Protein AF-A0A2V9VF04-F1 (afdb_monomer)

Foldseek 3Di:
DDPPPPVVLLVVLVVLLVVLVPDPDLVVSVVSLVSSLVSLVVVLVVCPDPHDVPVVVVSVVSNVVSVVSNCCSVPVDDPPPPDDDDDDPPDDDDDDDDD

pLDDT: mean 72.01, std 16.84, range [36.94, 90.06]

Structure (mmCIF, N/CA/C/O backbone):
data_AF-A0A2V9VF04-F1
#
_entry.id   AF-A0A2V9VF04-F1
#
loop_
_atom_site.group_PDB
_atom_site.id
_atom_site.type_symbol
_atom_site.label_atom_id
_atom_site.label_alt_id
_atom_site.label_comp_id
_atom_site.label_asym_id
_atom_site.label_entity_id
_atom_site.label_seq_id
_atom_site.pdbx_PDB_ins_code
_atom_site.Cartn_x
_atom_site.Cartn_y
_atom_site.Cartn_z
_atom_site.occupancy
_atom_site.B_iso_or_equiv
_atom_site.auth_seq_id
_atom_site.auth_comp_id
_atom_site.auth_asym_id
_atom_site.auth_atom_id
_atom_site.pdbx_PDB_model_num
ATOM 1 N N . MET A 1 1 ? 17.996 -21.661 -18.598 1.00 36.94 1 MET A N 1
ATOM 2 C CA . MET A 1 1 ? 18.070 -20.972 -17.294 1.00 36.94 1 MET A CA 1
ATOM 3 C C . MET A 1 1 ? 16.886 -20.032 -17.219 1.00 36.94 1 MET A C 1
ATOM 5 O O . MET A 1 1 ? 16.652 -19.288 -18.164 1.00 36.94 1 MET A O 1
ATOM 9 N N . GLU A 1 2 ? 16.070 -20.210 -16.189 1.00 40.44 2 GLU A N 1
ATOM 10 C CA . GLU A 1 2 ? 14.692 -19.734 -16.090 1.00 40.44 2 GLU A CA 1
ATOM 11 C C . GLU A 1 2 ? 14.608 -18.220 -15.870 1.00 40.44 2 GLU A C 1
ATOM 13 O O . GLU A 1 2 ? 15.057 -17.704 -14.854 1.00 40.44 2 GLU A O 1
ATOM 18 N N . ASN A 1 3 ? 13.974 -17.509 -16.803 1.00 40.16 3 ASN A N 1
ATOM 19 C CA . ASN A 1 3 ? 13.618 -16.094 -16.660 1.00 40.16 3 ASN A CA 1
ATOM 20 C C . ASN A 1 3 ? 12.103 -15.956 -16.397 1.00 40.16 3 ASN A C 1
ATOM 22 O O . ASN A 1 3 ? 11.402 -15.190 -17.045 1.00 40.16 3 ASN A O 1
ATOM 26 N N . LEU A 1 4 ? 11.581 -16.779 -15.476 1.00 44.38 4 LEU A N 1
ATOM 27 C CA . LEU A 1 4 ? 10.169 -16.802 -15.048 1.00 44.38 4 LEU A CA 1
ATOM 28 C C . LEU A 1 4 ? 9.948 -16.097 -13.693 1.00 44.38 4 LEU A C 1
ATOM 30 O O . LEU A 1 4 ? 8.846 -16.117 -13.148 1.00 44.38 4 LEU A O 1
ATOM 34 N N . ALA A 1 5 ? 10.995 -15.505 -13.111 1.00 46.34 5 ALA A N 1
ATOM 35 C CA . ALA A 1 5 ? 10.922 -14.827 -11.815 1.00 46.34 5 ALA A CA 1
ATOM 36 C C . ALA A 1 5 ? 10.435 -13.368 -11.917 1.00 46.34 5 ALA A C 1
ATOM 38 O O . ALA A 1 5 ? 9.876 -12.845 -10.957 1.00 46.34 5 ALA A O 1
ATOM 39 N N . SER A 1 6 ? 10.584 -12.725 -13.080 1.00 47.44 6 SER A N 1
ATOM 40 C CA . SER A 1 6 ? 10.300 -11.290 -13.253 1.00 47.44 6 SER A CA 1
ATOM 41 C C . SER A 1 6 ? 8.808 -10.923 -13.230 1.00 47.44 6 SER A C 1
ATOM 43 O O . SER A 1 6 ? 8.474 -9.762 -12.985 1.00 47.44 6 SER A O 1
ATOM 45 N N . ASP A 1 7 ? 7.918 -11.901 -13.432 1.00 49.28 7 ASP A N 1
ATOM 46 C CA . ASP A 1 7 ? 6.460 -11.694 -13.482 1.00 49.28 7 ASP A CA 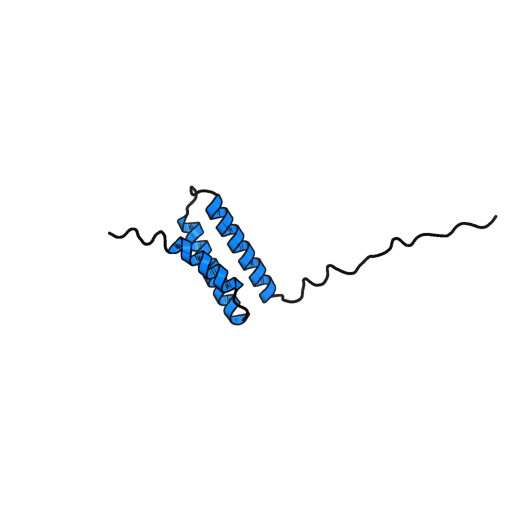1
ATOM 47 C C . ASP A 1 7 ? 5.767 -11.951 -12.126 1.00 49.28 7 ASP A C 1
ATOM 49 O O . ASP A 1 7 ? 4.733 -11.370 -11.800 1.00 49.28 7 ASP A O 1
ATOM 53 N N . ARG A 1 8 ? 6.383 -12.761 -11.251 1.00 50.47 8 ARG A N 1
ATOM 54 C CA . ARG A 1 8 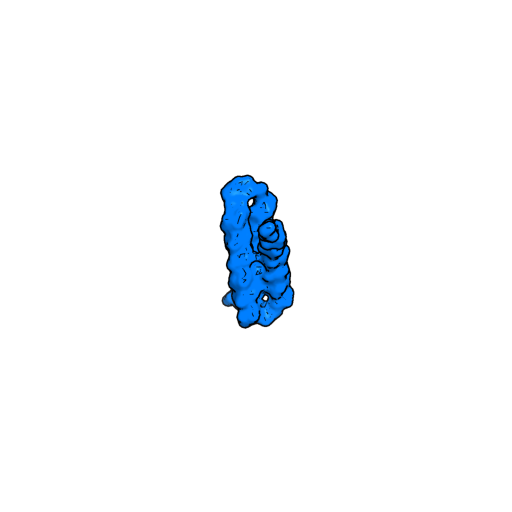? 5.841 -13.018 -9.903 1.00 50.47 8 ARG A CA 1
ATOM 55 C C . ARG A 1 8 ? 5.889 -11.788 -8.999 1.00 50.47 8 ARG A C 1
ATOM 57 O O . ARG A 1 8 ? 4.943 -11.552 -8.254 1.00 50.47 8 ARG A O 1
ATOM 64 N N . GLY A 1 9 ? 6.924 -10.958 -9.135 1.00 52.34 9 GLY A N 1
ATOM 65 C CA . GLY A 1 9 ? 7.046 -9.726 -8.352 1.00 52.34 9 GLY A CA 1
ATOM 66 C C . GLY A 1 9 ? 5.995 -8.660 -8.693 1.00 52.34 9 GLY A C 1
ATOM 67 O O . GLY A 1 9 ? 5.718 -7.806 -7.859 1.00 52.34 9 GLY A O 1
ATOM 68 N N . GLY A 1 10 ? 5.398 -8.690 -9.893 1.00 55.16 10 GLY A N 1
ATOM 69 C CA . GLY A 1 10 ? 4.338 -7.753 -10.296 1.00 55.16 10 GLY A CA 1
ATOM 70 C C . GLY A 1 10 ? 2.954 -8.114 -9.741 1.00 55.16 10 GLY A C 1
ATOM 71 O O . GLY A 1 10 ? 2.150 -7.228 -9.454 1.00 55.16 10 GLY A O 1
ATOM 72 N N . LEU A 1 11 ? 2.687 -9.409 -9.552 1.00 63.16 11 LEU A N 1
ATOM 73 C CA . LEU A 1 11 ? 1.439 -9.912 -8.969 1.00 63.16 11 LEU A CA 1
ATOM 74 C C . LEU A 1 11 ? 1.464 -9.909 -7.432 1.00 63.16 11 LEU A C 1
ATOM 76 O O . LEU A 1 11 ? 0.419 -9.688 -6.819 1.00 63.16 11 LEU A O 1
ATOM 80 N N . GLU A 1 12 ? 2.637 -10.081 -6.811 1.00 79.88 12 GLU A N 1
ATOM 81 C CA . GLU A 1 12 ? 2.775 -10.133 -5.347 1.00 79.88 12 GLU A CA 1
ATOM 82 C C . GLU A 1 12 ? 2.359 -8.834 -4.649 1.00 79.88 12 GLU A C 1
ATOM 84 O O . GLU A 1 12 ? 1.551 -8.867 -3.721 1.00 79.88 12 GLU A O 1
ATOM 89 N N . TRP A 1 13 ? 2.852 -7.673 -5.098 1.00 84.50 13 TRP A N 1
ATOM 90 C CA . TRP A 1 13 ? 2.570 -6.416 -4.393 1.00 84.50 13 TRP A CA 1
ATOM 91 C C . TRP A 1 13 ? 1.079 -6.056 -4.438 1.00 84.50 13 TRP A C 1
ATOM 93 O O . TRP A 1 13 ? 0.530 -5.571 -3.452 1.00 84.50 13 TRP A O 1
ATOM 103 N N . ARG A 1 14 ? 0.390 -6.348 -5.552 1.00 86.44 14 ARG A N 1
ATOM 104 C CA . ARG A 1 14 ? -1.056 -6.108 -5.688 1.00 86.44 14 ARG A CA 1
ATOM 105 C C . ARG A 1 14 ? -1.869 -6.987 -4.745 1.00 86.44 14 ARG A C 1
ATOM 107 O O . ARG A 1 14 ? -2.833 -6.508 -4.152 1.00 86.44 14 ARG A O 1
ATOM 114 N N . GLN A 1 15 ? -1.489 -8.256 -4.604 1.00 88.00 15 GLN A N 1
ATOM 115 C CA . GLN A 1 15 ? -2.150 -9.171 -3.673 1.00 88.00 15 GLN A CA 1
ATOM 116 C C . GLN A 1 15 ? -1.953 -8.724 -2.225 1.00 88.00 15 GLN A C 1
ATOM 118 O O . GLN A 1 15 ? -2.931 -8.627 -1.492 1.00 88.00 15 GLN A O 1
ATOM 123 N N . LEU A 1 16 ? -0.732 -8.342 -1.843 1.00 87.81 16 LEU A N 1
ATOM 124 C CA . LEU A 1 16 ? -0.436 -7.858 -0.492 1.00 87.81 16 LEU A CA 1
ATOM 125 C C . LEU A 1 16 ? -1.202 -6.574 -0.143 1.00 87.81 16 LEU A C 1
ATOM 127 O O . LEU A 1 16 ? -1.684 -6.427 0.981 1.00 87.81 16 LEU A O 1
ATOM 131 N N . VAL A 1 17 ? -1.371 -5.663 -1.107 1.00 88.12 17 VAL A N 1
ATOM 132 C CA . VAL A 1 17 ? -2.209 -4.465 -0.933 1.00 88.12 17 VAL A CA 1
ATOM 133 C C . VAL A 1 17 ? -3.676 -4.844 -0.724 1.00 88.12 17 VAL A C 1
ATOM 135 O O . VAL A 1 17 ? -4.304 -4.335 0.202 1.00 88.12 17 VAL A O 1
ATOM 138 N N . ASN A 1 18 ? -4.226 -5.753 -1.533 1.00 88.81 18 ASN A N 1
ATOM 139 C CA . ASN A 1 18 ? -5.607 -6.214 -1.363 1.00 88.81 18 ASN A CA 1
ATOM 140 C C . ASN A 1 18 ? -5.816 -6.929 -0.021 1.00 88.81 18 ASN A C 1
ATOM 142 O O . ASN A 1 18 ? -6.817 -6.686 0.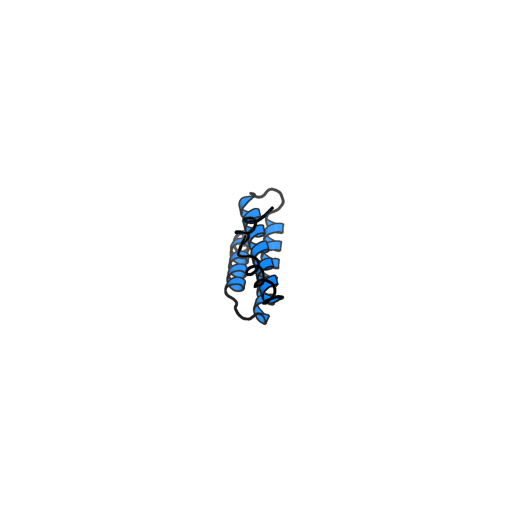649 1.00 88.81 18 ASN A O 1
ATOM 146 N N . ASP A 1 19 ? -4.858 -7.749 0.406 1.00 88.75 19 ASP A N 1
ATOM 147 C CA . ASP A 1 19 ? -4.905 -8.440 1.695 1.00 88.75 19 ASP A CA 1
ATOM 148 C C . ASP A 1 19 ? -4.866 -7.470 2.875 1.00 88.75 19 ASP A C 1
ATOM 150 O O . ASP A 1 19 ? -5.485 -7.747 3.907 1.00 88.75 19 ASP A O 1
ATOM 154 N N . ALA A 1 20 ? -4.141 -6.354 2.741 1.00 88.19 20 ALA A N 1
ATOM 155 C CA . ALA A 1 20 ? -4.146 -5.269 3.715 1.00 88.19 20 ALA A CA 1
ATOM 156 C C . ALA A 1 20 ? -5.490 -4.524 3.711 1.00 88.19 20 ALA A C 1
ATOM 158 O O . ALA A 1 20 ? -6.030 -4.252 4.775 1.00 88.19 20 ALA A O 1
ATOM 159 N N . LEU A 1 21 ? -6.075 -4.243 2.543 1.00 86.88 21 LEU A N 1
ATOM 160 C CA . LEU A 1 21 ? -7.382 -3.577 2.445 1.00 86.88 21 LEU A CA 1
ATOM 161 C C . LEU A 1 21 ? -8.540 -4.429 2.986 1.00 86.88 21 LEU A C 1
ATOM 163 O O . LEU A 1 21 ? -9.497 -3.881 3.527 1.00 86.88 21 LEU A O 1
ATOM 167 N N . ALA A 1 22 ? -8.463 -5.752 2.840 1.00 88.38 22 ALA A N 1
ATOM 168 C CA . ALA A 1 22 ? -9.468 -6.687 3.343 1.00 88.38 22 ALA A CA 1
ATOM 169 C C . ALA A 1 22 ? -9.281 -7.046 4.829 1.00 88.38 22 ALA A C 1
ATOM 171 O O . ALA A 1 22 ? -10.143 -7.705 5.414 1.00 88.38 22 ALA A O 1
ATOM 172 N N . GLU A 1 23 ? -8.161 -6.661 5.447 1.00 88.06 23 GLU A N 1
ATOM 173 C CA . GLU A 1 23 ? -7.891 -6.969 6.848 1.00 88.06 23 GLU A CA 1
ATOM 174 C C . GLU A 1 23 ? -8.605 -5.992 7.783 1.00 88.06 23 GLU A C 1
ATOM 176 O O . GLU A 1 23 ? -8.457 -4.776 7.687 1.00 88.06 23 GLU A O 1
ATOM 181 N N . VAL A 1 24 ? -9.353 -6.555 8.729 1.00 84.38 24 VAL A N 1
ATOM 182 C CA . VAL A 1 24 ? -10.167 -5.805 9.694 1.00 84.38 24 VAL A CA 1
ATOM 183 C C . VAL A 1 24 ? -9.480 -5.751 11.059 1.00 84.38 24 VAL A C 1
ATOM 185 O O . VAL A 1 24 ? -9.731 -4.838 11.844 1.00 84.38 24 VAL A O 1
ATOM 188 N N . ASP A 1 25 ? -8.592 -6.706 11.355 1.00 85.56 25 ASP A N 1
ATOM 189 C CA . ASP A 1 25 ? -7.863 -6.750 12.618 1.00 85.56 25 ASP A CA 1
ATOM 190 C C . ASP A 1 25 ? -6.708 -5.727 12.611 1.00 85.56 25 ASP A C 1
ATOM 192 O O . ASP A 1 25 ? -5.726 -5.915 11.886 1.00 85.56 25 ASP A O 1
ATOM 196 N N . PRO A 1 26 ? -6.750 -4.672 13.448 1.00 81.31 26 PRO A N 1
ATOM 197 C CA . PRO A 1 26 ? -5.730 -3.625 13.464 1.00 81.31 26 PRO A CA 1
ATOM 198 C C . PRO A 1 26 ? -4.335 -4.134 13.861 1.00 81.31 26 PRO A C 1
ATOM 200 O O . PRO A 1 26 ? -3.329 -3.522 13.487 1.00 81.31 26 PRO A O 1
ATOM 203 N N . MET A 1 27 ? -4.241 -5.247 14.598 1.00 85.06 27 MET A N 1
ATOM 204 C CA . MET A 1 27 ? -2.957 -5.843 14.981 1.00 85.06 27 MET A CA 1
ATOM 205 C C . MET A 1 27 ? -2.310 -6.565 13.798 1.00 85.06 27 MET A C 1
ATOM 207 O O . MET A 1 27 ? -1.104 -6.436 13.584 1.00 85.06 27 MET A O 1
ATOM 211 N N . LYS A 1 28 ? -3.109 -7.265 12.985 1.00 85.75 28 LYS A N 1
ATOM 212 C CA . LYS A 1 28 ? -2.636 -7.939 11.763 1.00 85.75 28 LYS A CA 1
ATO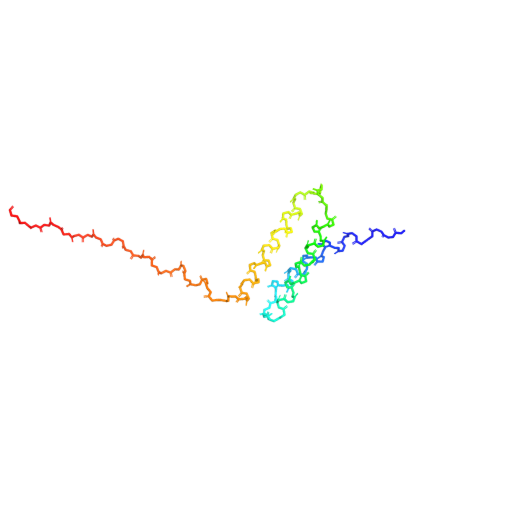M 213 C C . LYS A 1 28 ? -2.434 -6.965 10.612 1.00 85.75 28 LYS A C 1
ATOM 215 O O . LYS A 1 28 ? -1.491 -7.113 9.836 1.00 85.75 28 LYS A O 1
ATOM 220 N N . LEU A 1 29 ? -3.273 -5.937 10.544 1.00 86.12 29 LEU A N 1
ATOM 221 C CA . LEU A 1 29 ? -3.245 -4.920 9.507 1.00 86.12 29 LEU A CA 1
ATOM 222 C C . LEU A 1 29 ? -1.911 -4.168 9.485 1.00 86.12 29 LEU A C 1
ATOM 224 O O . LEU A 1 29 ? -1.360 -3.941 8.414 1.00 86.12 29 LEU A O 1
ATOM 228 N N . LYS A 1 30 ? -1.316 -3.874 10.648 1.00 85.81 30 LYS A N 1
ATOM 229 C CA . LYS A 1 30 ? 0.035 -3.286 10.712 1.00 85.81 30 LYS A CA 1
ATOM 230 C C . LYS A 1 30 ? 1.089 -4.149 10.015 1.00 85.81 30 LYS A C 1
ATOM 232 O O . LYS A 1 30 ? 1.908 -3.613 9.274 1.00 85.81 30 LYS A O 1
ATOM 237 N N . GLY A 1 31 ? 1.057 -5.464 10.240 1.00 86.50 31 GLY A N 1
ATOM 238 C CA . GLY A 1 31 ? 1.978 -6.404 9.598 1.00 86.50 31 GLY A CA 1
ATOM 239 C C . GLY A 1 31 ? 1.735 -6.512 8.094 1.00 86.50 31 GLY A C 1
ATOM 240 O O . GLY A 1 31 ? 2.675 -6.458 7.309 1.00 86.50 31 GLY A O 1
ATOM 241 N N . LYS A 1 32 ? 0.467 -6.572 7.677 1.00 87.81 32 LYS A N 1
ATOM 242 C CA . LYS A 1 32 ? 0.105 -6.622 6.254 1.00 87.81 32 LYS A CA 1
ATOM 243 C C . LYS A 1 32 ? 0.475 -5.347 5.498 1.00 87.81 32 LYS A C 1
ATOM 245 O O . LYS A 1 32 ? 0.984 -5.439 4.387 1.00 87.81 32 LYS A O 1
ATOM 250 N N . ILE A 1 33 ? 0.288 -4.176 6.111 1.00 88.69 33 ILE A N 1
ATOM 251 C CA . ILE A 1 33 ? 0.736 -2.897 5.547 1.00 88.69 33 ILE A CA 1
ATOM 252 C C . ILE A 1 33 ? 2.254 -2.906 5.358 1.00 88.69 33 ILE A C 1
ATOM 254 O O . ILE A 1 33 ? 2.713 -2.552 4.279 1.00 88.69 33 ILE A O 1
ATOM 258 N N . ALA A 1 34 ? 3.022 -3.347 6.360 1.00 87.69 34 ALA A N 1
ATOM 259 C CA . ALA A 1 34 ? 4.481 -3.404 6.256 1.00 87.6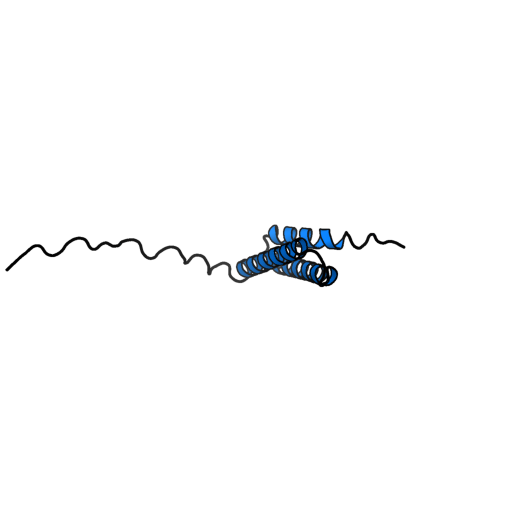9 34 ALA A CA 1
ATOM 260 C C . ALA A 1 34 ? 4.942 -4.324 5.111 1.00 87.69 34 ALA A C 1
ATOM 262 O O . ALA A 1 34 ? 5.776 -3.921 4.304 1.00 87.69 34 ALA A O 1
ATOM 263 N N . ASN A 1 35 ? 4.341 -5.512 4.985 1.00 88.44 35 ASN A N 1
ATOM 264 C CA . ASN A 1 35 ? 4.653 -6.445 3.898 1.00 88.44 35 ASN A CA 1
ATOM 265 C C . ASN A 1 35 ? 4.308 -5.855 2.519 1.00 88.44 35 ASN A C 1
ATOM 267 O O . ASN A 1 35 ? 5.073 -5.994 1.566 1.00 88.44 35 ASN A O 1
ATOM 271 N N . ALA A 1 36 ? 3.166 -5.171 2.404 1.00 89.81 36 ALA A N 1
ATOM 272 C CA . ALA A 1 36 ? 2.760 -4.520 1.163 1.00 89.81 36 ALA A CA 1
ATOM 273 C C . ALA A 1 36 ? 3.678 -3.334 0.800 1.00 89.81 36 ALA A C 1
ATOM 275 O O . ALA A 1 36 ? 4.050 -3.183 -0.364 1.00 89.81 36 ALA A O 1
ATOM 276 N N . GLU A 1 37 ? 4.091 -2.521 1.781 1.00 89.38 37 GLU A N 1
ATOM 277 C CA . GLU A 1 37 ? 5.054 -1.423 1.598 1.00 89.38 37 GLU A CA 1
ATOM 278 C C . GLU A 1 37 ? 6.423 -1.943 1.124 1.00 89.38 37 GLU A C 1
ATOM 280 O O . GLU A 1 37 ? 7.030 -1.363 0.216 1.00 89.38 37 GLU A O 1
ATOM 285 N N . GLU A 1 38 ? 6.898 -3.051 1.699 1.00 88.88 38 GLU A N 1
ATOM 286 C CA . GLU A 1 38 ? 8.157 -3.692 1.309 1.00 88.88 38 GLU A CA 1
ATOM 287 C C . GLU A 1 38 ? 8.100 -4.203 -0.137 1.00 88.88 38 GLU A C 1
ATOM 289 O O . GLU A 1 38 ? 8.973 -3.873 -0.945 1.00 88.88 38 GLU A O 1
ATOM 294 N N . ALA A 1 39 ? 7.028 -4.909 -0.509 1.00 88.12 39 ALA A N 1
ATOM 295 C CA . ALA A 1 39 ? 6.850 -5.426 -1.864 1.00 88.12 39 ALA A CA 1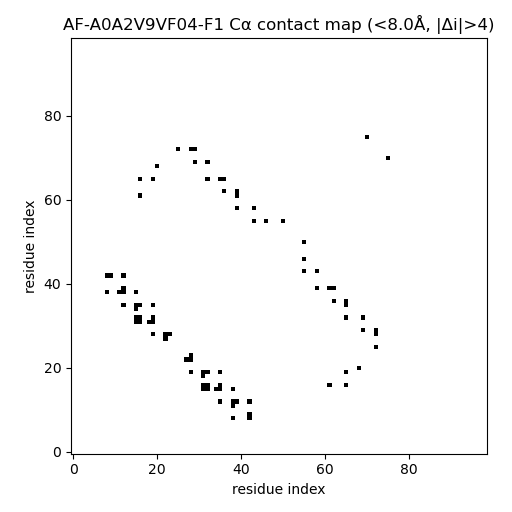
ATOM 296 C C . ALA A 1 39 ? 6.770 -4.308 -2.921 1.00 88.12 39 ALA A C 1
ATOM 298 O O . ALA A 1 39 ? 7.404 -4.398 -3.976 1.00 88.12 39 ALA A O 1
ATOM 299 N N . ILE A 1 40 ? 6.046 -3.219 -2.630 1.00 87.62 40 ILE A N 1
ATOM 300 C CA . ILE A 1 40 ? 5.988 -2.031 -3.499 1.00 87.62 40 ILE A CA 1
ATOM 301 C C . ILE A 1 40 ? 7.378 -1.404 -3.651 1.00 87.62 40 ILE A C 1
ATOM 303 O O . ILE A 1 40 ? 7.775 -1.045 -4.761 1.00 87.62 40 ILE A O 1
ATOM 307 N N . SER A 1 41 ? 8.137 -1.293 -2.558 1.00 86.00 41 SER A N 1
ATOM 308 C CA . SER A 1 41 ? 9.485 -0.716 -2.572 1.00 86.00 41 SER A CA 1
ATOM 309 C C . SER A 1 41 ? 10.452 -1.559 -3.401 1.00 86.00 41 SER A C 1
ATOM 311 O O . SER A 1 41 ? 11.179 -1.019 -4.235 1.00 86.00 41 SER A O 1
ATOM 313 N N . HIS A 1 42 ? 10.410 -2.884 -3.242 1.00 85.19 42 HIS A N 1
ATOM 314 C CA . HIS A 1 42 ? 11.176 -3.820 -4.064 1.00 85.19 42 HIS A CA 1
ATOM 315 C C . HIS A 1 42 ? 10.815 -3.687 -5.546 1.00 85.19 42 HIS A C 1
ATOM 317 O O . HIS A 1 42 ? 11.705 -3.643 -6.398 1.00 85.19 42 HIS A O 1
ATOM 323 N N . ARG A 1 43 ? 9.522 -3.554 -5.873 1.00 83.88 43 ARG A N 1
ATOM 324 C CA . ARG A 1 43 ? 9.082 -3.373 -7.261 1.00 83.88 43 ARG A CA 1
ATOM 325 C C . ARG A 1 43 ? 9.538 -2.033 -7.840 1.00 83.88 43 ARG A C 1
ATOM 327 O O . ARG A 1 43 ? 10.024 -2.005 -8.966 1.00 83.88 43 ARG A O 1
ATOM 334 N N . LEU A 1 44 ? 9.452 -0.944 -7.074 1.00 83.31 44 LEU A N 1
ATOM 335 C CA . LEU A 1 44 ? 9.955 0.375 -7.477 1.00 83.31 44 LEU A CA 1
ATOM 336 C C . LEU A 1 44 ? 11.464 0.362 -7.745 1.00 83.31 44 LEU A C 1
ATOM 338 O O . LEU A 1 44 ? 11.913 0.965 -8.720 1.00 83.31 44 LEU A O 1
ATOM 342 N N . GLN A 1 45 ? 12.240 -0.341 -6.916 1.00 82.88 45 GLN A N 1
ATOM 343 C CA . GLN A 1 45 ? 13.676 -0.522 -7.134 1.00 82.88 45 GLN A CA 1
ATOM 344 C C . GLN A 1 45 ? 13.958 -1.362 -8.386 1.00 82.88 45 GLN A C 1
ATOM 346 O O . GLN A 1 45 ? 14.838 -1.008 -9.169 1.00 82.88 45 GLN A O 1
ATOM 351 N N . ALA A 1 46 ? 13.185 -2.430 -8.608 1.00 82.00 46 ALA A N 1
ATOM 352 C CA . ALA A 1 46 ? 13.337 -3.315 -9.761 1.00 82.00 46 ALA A CA 1
ATOM 353 C C . ALA A 1 46 ? 12.971 -2.650 -11.099 1.00 82.00 46 ALA A C 1
ATOM 355 O O . ALA A 1 46 ? 13.582 -2.958 -12.119 1.00 82.00 46 ALA A O 1
ATOM 356 N N . LEU A 1 47 ? 12.004 -1.726 -11.103 1.00 77.88 47 LEU A N 1
ATOM 357 C CA . LEU A 1 47 ? 11.606 -0.975 -12.299 1.00 77.88 47 LEU A CA 1
ATOM 358 C C . LEU A 1 47 ? 12.741 -0.078 -12.816 1.00 77.88 47 LEU A C 1
ATOM 360 O O . LEU A 1 47 ? 12.854 0.155 -14.014 1.00 77.88 47 LEU A O 1
ATOM 364 N N . GLY A 1 48 ? 13.627 0.409 -11.948 1.00 69.62 48 GLY A N 1
ATOM 365 C CA . GLY A 1 48 ? 14.704 1.302 -12.363 1.00 69.62 48 GLY A CA 1
ATOM 366 C C . GLY A 1 48 ? 14.206 2.658 -12.911 1.00 69.62 48 GLY A C 1
ATOM 367 O O . GLY A 1 48 ? 13.004 2.944 -12.980 1.00 69.62 48 GLY A O 1
ATOM 368 N N . PRO A 1 49 ? 15.130 3.563 -13.276 1.00 67.81 49 PRO A N 1
ATOM 369 C CA . PRO A 1 49 ? 14.799 4.954 -13.594 1.00 67.81 49 PRO A CA 1
ATOM 370 C C . PRO A 1 49 ? 14.079 5.141 -14.939 1.00 67.81 49 PRO A C 1
ATOM 372 O O . PRO A 1 49 ? 13.325 6.106 -15.074 1.00 67.81 49 PRO A O 1
ATOM 375 N N . HIS A 1 50 ? 14.248 4.221 -15.895 1.00 65.00 50 HIS A N 1
ATOM 376 C CA . HIS A 1 50 ? 13.759 4.354 -17.276 1.00 65.00 50 HIS A CA 1
ATOM 377 C C . HIS A 1 50 ? 12.434 3.648 -17.586 1.00 65.00 50 HIS A C 1
ATOM 379 O O . HIS A 1 50 ? 11.983 3.709 -18.725 1.00 65.00 50 HIS A O 1
ATOM 385 N N . PHE A 1 51 ? 11.803 2.999 -16.609 1.00 69.25 51 PHE A N 1
ATOM 386 C CA . PHE A 1 51 ? 10.546 2.294 -16.849 1.00 69.25 51 PHE A CA 1
ATOM 387 C C . PHE A 1 51 ? 9.342 3.231 -16.864 1.00 69.25 51 PHE A C 1
ATOM 389 O O . PHE A 1 51 ? 9.315 4.239 -16.146 1.00 69.25 51 PHE A O 1
ATOM 396 N N . ASP A 1 52 ? 8.364 2.869 -17.695 1.00 65.62 52 ASP A N 1
ATOM 397 C CA . ASP A 1 52 ? 7.172 3.649 -17.996 1.00 65.62 52 ASP A CA 1
ATOM 398 C C . ASP A 1 52 ? 6.471 4.177 -16.741 1.00 65.62 52 ASP A C 1
ATOM 400 O O . ASP A 1 52 ? 6.288 3.495 -15.727 1.00 65.62 52 ASP A O 1
ATOM 404 N N . GLY A 1 53 ? 6.069 5.446 -16.819 1.00 74.50 53 GLY A N 1
ATOM 405 C CA . GLY A 1 53 ? 5.537 6.192 -15.684 1.00 74.50 53 GLY A CA 1
ATOM 406 C C . GLY A 1 53 ? 4.211 5.660 -15.141 1.00 74.50 53 GLY A C 1
ATOM 407 O O . GLY A 1 53 ? 3.841 6.038 -14.036 1.00 74.50 53 GLY A O 1
ATOM 408 N N . GLU A 1 54 ? 3.493 4.808 -15.875 1.00 82.19 54 GLU A N 1
ATOM 409 C CA . GLU A 1 54 ? 2.205 4.253 -15.445 1.00 82.19 54 GLU A CA 1
ATOM 410 C C . GLU A 1 54 ? 2.356 3.253 -14.289 1.00 82.19 54 GLU A C 1
ATOM 412 O O . GLU A 1 54 ? 1.702 3.407 -13.255 1.00 82.19 54 GLU A O 1
ATOM 417 N N . GLU A 1 55 ? 3.264 2.275 -14.393 1.00 80.19 55 GLU A N 1
ATOM 418 C CA . GLU A 1 55 ? 3.482 1.304 -13.308 1.00 80.19 55 GLU A CA 1
ATOM 419 C C . GLU A 1 55 ? 4.050 2.003 -12.065 1.00 80.19 55 GLU A C 1
ATOM 421 O O . GLU A 1 55 ? 3.613 1.745 -10.943 1.00 80.19 55 GLU A O 1
ATOM 426 N N . ARG A 1 56 ? 4.944 2.984 -12.260 1.00 83.75 56 ARG A N 1
ATOM 427 C CA . ARG A 1 56 ? 5.469 3.815 -11.168 1.00 83.75 56 ARG A CA 1
ATOM 428 C C . ARG A 1 56 ? 4.373 4.630 -10.478 1.00 83.75 56 ARG A C 1
ATOM 430 O O . ARG A 1 56 ? 4.352 4.667 -9.250 1.00 83.75 56 ARG A O 1
ATOM 437 N N . ARG A 1 57 ? 3.472 5.266 -11.239 1.00 85.94 57 ARG A N 1
ATOM 438 C CA . ARG A 1 57 ? 2.307 5.977 -10.678 1.00 85.94 57 ARG A CA 1
ATOM 439 C C . ARG A 1 57 ? 1.426 5.020 -9.889 1.00 85.94 57 ARG A C 1
ATOM 441 O O . ARG A 1 57 ? 1.125 5.301 -8.740 1.00 85.94 57 ARG A O 1
ATOM 448 N N . THR A 1 58 ? 1.130 3.849 -10.447 1.00 87.62 58 THR A N 1
ATOM 449 C CA . THR A 1 58 ? 0.304 2.839 -9.770 1.00 87.62 58 THR A CA 1
ATOM 450 C C . THR A 1 58 ? 0.914 2.408 -8.429 1.00 87.62 58 THR A C 1
ATOM 452 O O . THR A 1 58 ? 0.205 2.269 -7.436 1.00 87.62 58 THR A O 1
ATOM 455 N N . LEU A 1 59 ? 2.237 2.229 -8.368 1.00 87.25 59 LEU A N 1
ATOM 456 C CA . LEU A 1 59 ? 2.946 1.889 -7.130 1.00 87.25 59 LEU A CA 1
ATOM 457 C C . LEU A 1 59 ? 2.945 3.040 -6.112 1.00 87.25 59 LEU A C 1
ATOM 459 O O . LEU A 1 59 ? 2.810 2.800 -4.912 1.00 87.25 59 LEU A O 1
ATOM 463 N N . GLN A 1 60 ? 3.062 4.288 -6.572 1.00 87.44 60 GLN A N 1
ATOM 464 C CA . GLN A 1 60 ? 2.949 5.472 -5.711 1.00 87.44 60 GLN A CA 1
ATOM 465 C C . GLN A 1 60 ? 1.530 5.649 -5.158 1.00 87.44 60 GLN A C 1
ATOM 467 O O . GLN A 1 60 ? 1.365 5.959 -3.974 1.00 87.44 60 GLN A O 1
ATOM 472 N N . ASP A 1 61 ? 0.514 5.403 -5.982 1.00 89.44 61 ASP A N 1
ATOM 473 C CA . ASP A 1 61 ? -0.889 5.447 -5.575 1.00 89.44 61 ASP A CA 1
ATOM 474 C C . ASP A 1 61 ? -1.173 4.360 -4.533 1.00 89.44 61 ASP A C 1
ATOM 476 O O . ASP A 1 61 ? -1.718 4.645 -3.465 1.00 89.44 61 ASP A O 1
ATOM 480 N N . ALA A 1 62 ? -0.707 3.130 -4.774 1.00 89.44 62 ALA A N 1
ATOM 481 C CA . ALA A 1 62 ? -0.824 2.029 -3.822 1.00 89.44 62 ALA A CA 1
ATOM 482 C C . ALA A 1 62 ? -0.122 2.334 -2.487 1.00 89.44 62 ALA A C 1
ATOM 484 O O . ALA A 1 62 ? -0.693 2.105 -1.421 1.00 89.44 62 ALA A O 1
ATOM 485 N N . SER A 1 63 ? 1.079 2.919 -2.524 1.00 88.06 63 SER A N 1
ATOM 486 C CA . SER A 1 63 ? 1.783 3.356 -1.312 1.00 88.06 63 SER A CA 1
ATOM 487 C C . SER A 1 63 ? 0.989 4.422 -0.547 1.00 88.06 63 SER A C 1
ATOM 489 O O . SER A 1 63 ? 0.844 4.339 0.673 1.00 88.06 63 SER A O 1
ATOM 491 N N . SER A 1 64 ? 0.392 5.383 -1.258 1.00 88.81 64 SER A N 1
ATOM 492 C CA . SER A 1 64 ? -0.433 6.435 -0.651 1.00 88.81 64 SER A CA 1
ATOM 493 C C . SER A 1 64 ? -1.674 5.867 0.047 1.00 88.81 64 SER A C 1
ATOM 495 O O . SER A 1 64 ? -2.017 6.304 1.149 1.00 88.81 64 SER A O 1
ATOM 497 N N . VAL A 1 65 ? -2.312 4.855 -0.550 1.00 90.06 65 VAL A N 1
ATOM 498 C CA . VAL A 1 65 ? -3.446 4.134 0.051 1.00 90.06 65 VAL A CA 1
ATOM 499 C C . VAL A 1 65 ? -3.029 3.420 1.338 1.00 90.06 65 VAL A C 1
ATOM 501 O O . VAL A 1 65 ? -3.712 3.554 2.354 1.00 90.06 65 VAL A O 1
ATOM 504 N N . LEU A 1 66 ? -1.890 2.720 1.344 1.00 88.12 66 LEU A N 1
ATOM 505 C CA . LEU A 1 66 ? -1.377 2.046 2.544 1.00 88.12 66 LEU A CA 1
ATOM 506 C C . LEU A 1 66 ? -1.065 3.036 3.675 1.00 88.12 66 LEU A C 1
ATOM 508 O O . LEU A 1 66 ? -1.394 2.776 4.835 1.00 88.12 66 LEU A O 1
ATOM 512 N N . VAL A 1 67 ? -0.505 4.205 3.352 1.00 87.56 67 VAL A N 1
ATOM 513 C CA . VAL A 1 67 ? -0.256 5.276 4.330 1.00 87.56 67 VAL A CA 1
ATOM 514 C C . VAL A 1 67 ? -1.565 5.808 4.917 1.00 87.56 67 VAL A C 1
ATOM 516 O O . VAL A 1 67 ? -1.644 6.040 6.127 1.00 87.56 67 VAL A O 1
ATOM 519 N N . ALA A 1 68 ? -2.600 5.999 4.095 1.00 86.69 68 ALA A N 1
ATOM 520 C CA . ALA A 1 68 ? -3.919 6.405 4.574 1.00 86.69 68 ALA A CA 1
ATOM 521 C C . ALA A 1 68 ? -4.521 5.339 5.504 1.00 86.69 68 ALA A C 1
ATOM 523 O O . ALA A 1 68 ? -4.951 5.660 6.613 1.00 86.69 68 ALA A O 1
ATOM 524 N N . LEU A 1 69 ? -4.458 4.066 5.110 1.00 83.81 69 LEU A N 1
ATOM 525 C CA . LEU A 1 69 ? -4.938 2.937 5.905 1.00 83.81 69 LEU A CA 1
ATOM 526 C C . LEU A 1 69 ? -4.223 2.856 7.263 1.00 83.81 69 LEU A C 1
ATOM 528 O O . LEU A 1 69 ? -4.861 2.757 8.310 1.00 83.81 69 LEU A O 1
ATOM 532 N N . LYS A 1 70 ? -2.898 3.023 7.274 1.00 83.50 70 LYS A N 1
ATOM 533 C CA . LYS A 1 70 ? -2.073 3.074 8.489 1.00 83.50 70 LYS A CA 1
ATOM 534 C C . LYS A 1 70 ? -2.490 4.205 9.431 1.00 83.50 70 LYS A C 1
ATOM 536 O O . LYS A 1 70 ? -2.527 4.002 10.645 1.00 83.50 70 LYS A O 1
ATOM 541 N N . LYS A 1 71 ? -2.837 5.379 8.892 1.00 82.38 71 LYS A N 1
ATOM 542 C CA . LYS A 1 71 ? -3.348 6.510 9.685 1.00 82.38 71 LYS A CA 1
ATOM 543 C C . LYS A 1 71 ? -4.703 6.200 10.315 1.00 82.38 71 LYS A C 1
ATOM 545 O O . LYS A 1 71 ? -4.866 6.491 11.493 1.00 82.38 71 LYS A O 1
ATOM 550 N N . HIS A 1 72 ? -5.623 5.560 9.594 1.00 74.75 72 HIS A N 1
ATOM 551 C CA . HIS A 1 72 ? -6.911 5.138 10.161 1.00 74.75 72 HIS A CA 1
ATOM 552 C C . HIS A 1 72 ? -6.749 4.127 11.305 1.00 74.75 72 HIS A C 1
ATOM 554 O O . HIS A 1 72 ? -7.465 4.203 12.299 1.00 74.75 72 HIS A O 1
ATOM 560 N N . VAL A 1 73 ? -5.769 3.225 11.212 1.00 73.69 73 VAL A N 1
ATOM 561 C CA . VAL A 1 73 ? -5.472 2.241 12.269 1.00 73.69 73 VAL A CA 1
ATOM 562 C C . VAL A 1 73 ? -4.810 2.875 13.492 1.00 73.69 73 VAL A C 1
ATOM 564 O O . VAL A 1 73 ? -5.057 2.458 14.621 1.00 73.69 73 VAL A O 1
ATOM 567 N N . LEU A 1 74 ? -3.933 3.860 13.285 1.00 66.56 74 LEU A N 1
ATOM 568 C CA . LEU A 1 74 ? -3.209 4.538 14.365 1.00 66.56 74 LEU A CA 1
ATOM 569 C C . LEU A 1 74 ? -4.017 5.672 15.008 1.00 66.56 74 LEU A C 1
ATOM 571 O O . LEU A 1 74 ? -3.755 6.021 16.157 1.00 66.56 74 LEU A O 1
ATOM 575 N N . GLN A 1 75 ? -4.971 6.255 14.282 1.00 62.59 75 GLN A N 1
ATOM 576 C CA . GLN A 1 75 ? -5.802 7.373 14.723 1.00 62.59 75 GLN A CA 1
ATOM 577 C C . GLN A 1 75 ? -7.252 7.195 14.238 1.00 62.59 75 GLN A C 1
ATOM 579 O O . GLN A 1 75 ? -7.680 7.897 13.320 1.00 62.59 75 GLN A O 1
ATOM 584 N N . PRO A 1 76 ? -8.037 6.291 14.851 1.00 57.09 76 PRO A N 1
ATOM 585 C CA . PRO A 1 76 ? -9.418 6.050 14.434 1.00 57.09 76 PRO A CA 1
ATOM 586 C C . PRO A 1 76 ? -10.370 7.250 14.629 1.00 57.09 76 PRO A C 1
ATOM 588 O O . PRO A 1 76 ? -11.460 7.225 14.071 1.00 57.09 76 PRO A O 1
ATOM 591 N N . ASP A 1 77 ? -9.982 8.308 15.362 1.00 53.47 77 ASP A N 1
ATOM 592 C CA . ASP A 1 77 ? -10.950 9.281 15.911 1.00 53.47 77 ASP A CA 1
ATOM 593 C C . ASP A 1 77 ? -10.743 10.771 15.546 1.00 53.47 77 ASP A C 1
ATOM 595 O O . ASP A 1 77 ? -11.507 11.624 15.980 1.00 53.47 77 ASP A O 1
ATOM 599 N N . LEU A 1 78 ? -9.758 11.157 14.724 1.00 51.28 78 LEU A N 1
ATOM 600 C CA . LEU A 1 78 ? -9.496 12.599 14.495 1.00 51.28 78 LEU A CA 1
ATOM 601 C C . LEU A 1 78 ? -10.145 13.217 13.241 1.00 51.28 78 LEU A C 1
ATOM 603 O O . LEU A 1 78 ? -9.944 14.404 12.989 1.00 51.28 78 LEU A O 1
ATOM 607 N N . SER A 1 79 ? -10.938 12.471 12.461 1.00 47.88 79 SER A N 1
ATOM 608 C CA . SER A 1 79 ? -11.542 12.997 11.215 1.00 47.88 79 SER A CA 1
ATOM 609 C C . SER A 1 79 ? -13.035 13.341 11.287 1.00 47.88 79 SER A C 1
ATOM 611 O O . SER A 1 79 ? -13.545 13.976 10.368 1.00 47.88 79 SER A O 1
ATOM 613 N N . THR A 1 80 ? -13.739 13.058 12.384 1.00 49.84 80 THR A N 1
ATOM 614 C CA . THR A 1 80 ? -15.176 13.379 12.540 1.00 49.84 80 THR A CA 1
ATOM 615 C C . THR A 1 80 ? -15.452 14.807 13.028 1.00 49.84 80 THR A C 1
ATOM 617 O O . THR A 1 80 ? -16.497 15.085 13.610 1.00 49.84 80 THR A O 1
ATOM 620 N N . ARG A 1 81 ? -14.537 15.758 12.790 1.00 46.59 81 ARG A N 1
ATOM 621 C CA . ARG A 1 81 ? -14.737 17.172 13.158 1.00 46.59 81 ARG A CA 1
ATOM 622 C C . ARG A 1 81 ? -14.427 18.136 12.014 1.00 46.59 81 ARG A C 1
ATOM 624 O O . ARG A 1 81 ? -13.689 19.102 12.176 1.00 46.59 81 ARG A O 1
ATOM 631 N N . LYS A 1 82 ? -15.004 17.874 10.842 1.00 49.06 82 LYS A N 1
ATOM 632 C CA . LYS A 1 82 ? -15.207 18.891 9.795 1.00 49.06 82 LYS A CA 1
ATOM 633 C C . LYS A 1 82 ? -16.645 18.913 9.273 1.00 49.06 82 LYS A C 1
ATOM 635 O O . LYS A 1 82 ? -16.883 19.256 8.129 1.00 49.06 82 LYS A O 1
ATOM 640 N N . GLU A 1 83 ? -17.611 18.628 10.134 1.00 53.00 83 GLU A N 1
ATOM 641 C CA . GLU A 1 83 ? -18.992 19.071 9.955 1.00 53.00 83 GLU A CA 1
ATOM 642 C C . GLU A 1 83 ? -19.440 19.671 11.292 1.00 53.00 83 GLU A C 1
ATOM 644 O O . GLU A 1 83 ? -19.085 19.139 12.340 1.00 53.00 83 GLU A O 1
ATOM 649 N N . GLN A 1 84 ? -20.202 20.770 11.253 1.00 50.94 84 GLN A N 1
ATOM 650 C CA . GLN A 1 84 ? -20.752 21.541 12.389 1.00 50.94 84 GLN A CA 1
ATOM 651 C C . GLN A 1 84 ? -19.916 22.738 12.894 1.00 50.94 84 GLN A C 1
ATOM 653 O O . GLN A 1 84 ? -19.383 22.724 13.998 1.00 50.94 84 GLN A O 1
ATOM 658 N N . HIS A 1 85 ? -19.849 23.796 12.080 1.00 46.06 85 HIS A N 1
ATOM 659 C CA . HIS A 1 85 ? -19.992 25.234 12.416 1.00 46.06 85 HIS A CA 1
ATOM 660 C C . HIS A 1 85 ? -19.671 25.974 11.101 1.00 46.06 85 HIS A C 1
ATOM 662 O O . HIS A 1 85 ? -18.551 25.899 10.620 1.00 46.06 85 HIS A O 1
ATOM 668 N N . SER A 1 86 ? -20.580 26.627 10.385 1.00 44.09 86 SER A N 1
ATOM 669 C CA . SER A 1 86 ? -21.567 27.586 10.855 1.00 44.09 86 SER A CA 1
ATOM 670 C C . SER A 1 86 ? -22.677 27.696 9.806 1.00 44.09 86 SER A C 1
ATOM 672 O O . SER A 1 86 ? -22.433 28.096 8.668 1.00 44.09 86 SER A O 1
ATOM 674 N N . VAL A 1 87 ? -23.891 27.301 10.180 1.00 57.50 87 VAL A N 1
ATOM 675 C CA . VAL A 1 87 ? -25.107 27.648 9.443 1.00 57.50 87 VAL A CA 1
ATOM 676 C C . VAL A 1 87 ? -25.587 28.993 9.998 1.00 57.50 87 VAL A C 1
ATOM 678 O O . VAL A 1 87 ? -25.604 29.162 11.216 1.00 57.50 87 VAL A O 1
ATOM 681 N N . ARG A 1 88 ? -26.042 29.871 9.089 1.00 49.84 88 ARG A N 1
ATOM 682 C CA . ARG A 1 88 ? -26.756 31.163 9.247 1.00 49.84 88 ARG A CA 1
ATOM 683 C C . ARG A 1 88 ? -25.896 32.432 9.113 1.00 49.84 88 ARG A C 1
ATOM 685 O O . ARG A 1 88 ? -25.270 32.857 10.078 1.00 49.84 88 ARG A O 1
ATOM 692 N N . PRO A 1 89 ? -26.000 33.157 7.986 1.00 50.34 89 PRO A N 1
ATOM 693 C CA . PRO A 1 89 ? -26.129 34.603 8.051 1.00 50.34 89 PRO A CA 1
ATOM 694 C C . PRO A 1 89 ? -27.580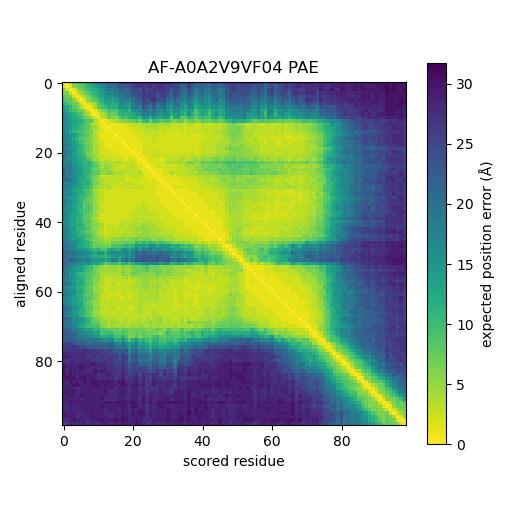 34.926 8.455 1.00 50.34 89 PRO A C 1
ATOM 696 O O . PRO A 1 89 ? -28.453 35.062 7.606 1.00 50.34 89 PRO A O 1
ATOM 699 N N . GLU A 1 90 ? -27.863 34.981 9.758 1.00 57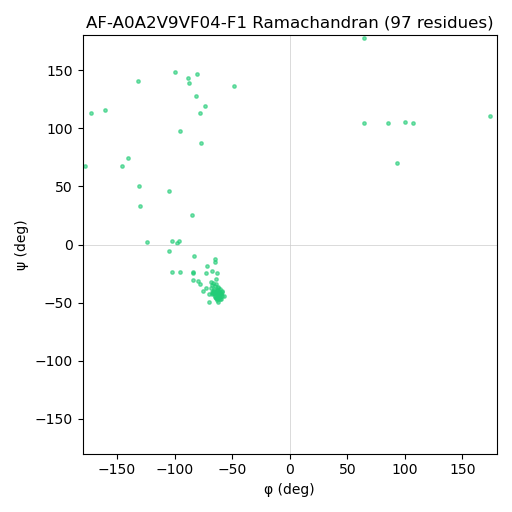.53 90 GLU A N 1
ATOM 700 C CA . GLU A 1 90 ? -29.033 35.710 10.265 1.00 57.53 90 GLU A CA 1
ATOM 701 C C . GLU A 1 90 ? -28.547 37.099 10.668 1.00 57.53 90 GLU A C 1
ATOM 703 O O . GLU A 1 90 ? -27.996 37.275 11.748 1.00 57.53 90 GLU A O 1
ATOM 708 N N . SER A 1 91 ? -28.737 38.062 9.771 1.00 51.12 91 SER A N 1
ATOM 709 C CA . SER A 1 91 ? -28.763 39.486 10.102 1.00 51.12 91 SER A CA 1
ATOM 710 C C . SER A 1 91 ? -29.777 40.147 9.177 1.00 51.12 91 SER A C 1
ATOM 712 O O . SER A 1 91 ? -29.416 40.902 8.278 1.00 51.12 91 SER A O 1
ATOM 714 N N . ASP A 1 92 ? -31.045 39.801 9.381 1.00 56.50 92 ASP A N 1
ATOM 715 C CA . ASP A 1 92 ? -32.159 40.649 8.974 1.00 56.50 92 ASP A CA 1
ATOM 716 C C . ASP A 1 92 ? -32.658 41.423 10.203 1.00 56.50 92 ASP A C 1
ATOM 718 O O . ASP A 1 92 ? -32.588 40.935 11.333 1.00 56.50 92 ASP A O 1
ATOM 722 N N . GLN A 1 93 ? -33.155 42.631 9.955 1.00 54.62 93 GLN A N 1
ATOM 723 C CA . GLN A 1 93 ? -33.723 43.589 10.907 1.00 54.62 93 GLN A CA 1
ATOM 724 C C . GLN A 1 93 ? -32.786 44.179 11.984 1.00 54.62 93 GLN A C 1
ATOM 726 O O . GLN A 1 93 ? -32.560 43.586 13.032 1.00 54.62 93 GLN A O 1
ATOM 731 N N . ARG A 1 94 ? -32.383 45.447 11.803 1.00 55.72 94 ARG A N 1
ATOM 732 C CA . ARG A 1 94 ? -32.877 46.609 12.586 1.00 55.72 94 ARG A CA 1
ATOM 733 C C . ARG A 1 94 ? -32.333 47.909 11.988 1.00 55.72 94 ARG A C 1
ATOM 735 O O . ARG A 1 94 ? -31.141 48.175 12.106 1.00 55.72 94 ARG A O 1
ATOM 742 N N . LYS A 1 95 ? -33.219 48.732 11.423 1.00 55.12 95 LYS A N 1
ATOM 743 C CA . LYS A 1 95 ? -33.308 50.187 11.665 1.00 55.12 95 LYS A CA 1
ATOM 744 C C . LYS A 1 95 ? -34.487 50.760 10.876 1.00 55.12 95 LYS A C 1
ATOM 746 O O . LYS A 1 95 ? -34.327 51.534 9.945 1.00 55.12 95 LYS A O 1
ATOM 751 N N . ASP A 1 96 ? -35.679 50.363 11.302 1.00 55.50 96 ASP A N 1
ATOM 752 C CA . ASP A 1 96 ? -36.757 51.337 11.399 1.00 55.50 96 ASP A CA 1
ATOM 753 C C . ASP A 1 96 ? -36.672 51.964 12.789 1.00 55.50 96 ASP A C 1
ATOM 755 O O . ASP A 1 96 ? -36.410 51.257 13.767 1.00 55.50 96 ASP A O 1
ATOM 759 N N . SER A 1 97 ? -36.971 53.260 12.831 1.00 58.25 97 SER A N 1
ATOM 760 C CA . SER A 1 97 ? -37.317 54.092 13.989 1.00 58.25 97 SER A CA 1
ATOM 761 C C . SER A 1 97 ? -36.281 55.110 14.497 1.00 58.25 97 SER A C 1
ATOM 763 O O . SER A 1 97 ? -35.375 54.778 15.257 1.00 58.25 97 SER A O 1
ATOM 765 N N . ILE A 1 98 ? -36.610 56.368 14.150 1.00 56.81 98 ILE A N 1
ATOM 766 C CA . ILE A 1 98 ? -36.685 57.570 15.007 1.00 56.81 98 ILE A CA 1
ATOM 767 C C . ILE A 1 98 ? -35.367 58.337 15.215 1.00 56.81 98 ILE A C 1
ATOM 769 O O . ILE A 1 98 ? -34.514 57.914 15.988 1.00 56.81 98 ILE A O 1
ATOM 773 N N . GLU A 1 99 ? -35.215 59.490 14.551 1.00 51.22 99 GLU A N 1
ATOM 774 C CA . GLU A 1 99 ? -35.681 60.809 15.039 1.00 51.22 99 GLU A CA 1
ATOM 775 C C . GLU A 1 99 ? -35.856 61.790 13.866 1.00 51.22 99 GLU A C 1
ATOM 777 O O . GLU A 1 99 ? -35.017 61.749 12.936 1.00 51.22 99 GLU A O 1
#

Nearest PDB structures (foldseek):
  2rkk-assembly1_B  TM=8.600E-01  e=5.350E+00  Saccharomyces cerevisiae
  2crb-assembly1_A  TM=7.245E-01  e=6.013E+00  Mus musculus
  8xyv-assembly2_B  TM=6.558E-01  e=4.490E+00  synthetic construct
  8e0m-assembly2_D  TM=7.161E-01  e=7.166E+00  synthetic construct

Solvent-accessible surface area (backbone atoms only — not comparable to full-atom values): 6251 Å² total; per-residue (Å²): 135,87,86,73,64,78,63,54,59,68,54,47,28,57,50,33,44,50,54,28,71,71,44,82,52,66,78,57,26,55,56,32,40,51,53,18,51,50,39,41,50,53,44,57,60,70,52,49,93,86,50,65,66,63,63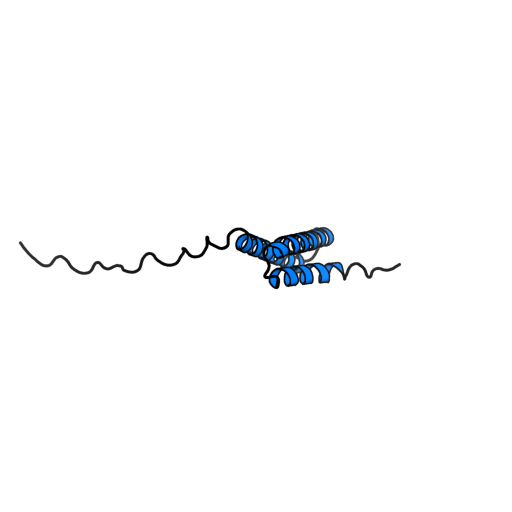,54,47,53,47,52,52,52,50,51,51,47,54,52,52,51,45,46,67,77,48,80,75,81,74,85,76,84,72,92,85,83,89,77,94,81,83,76,89,89,85,82,85,88,134

Secondary structure (DSSP, 8-state):
----STTHHHHHHHHHHHHHHT---HHHHHHHHHHHHHHHHHHHHHH-TTS-HHHHHHHHHHHHHHHHHHHHHH-TTSSS-SS-S--------------

Sequence (99 aa):
MENLASDRGGLEWRQLVNDALAEVDPMKLKGKIANAEEAISHRLQALGPHFDGEERRTLQDASSVLVALKKHVLQPDLSTRKEQHSVRPESDQRKDSIE

Mean predicted aligned error: 14.1 Å

Radius of gyration: 24.62 Å; Cα contacts (8 Å, |Δi|>4): 45; chains: 1; bounding box: 55×82×34 Å